Protein AF-A0A0H4V9S1-F1 (afdb_monomer_lite)

Radius of gyration: 19.33 Å; chains: 1; bounding box: 44×24×51 Å

Secondary structure (DSSP, 8-state):
-PPPPPPHHHHHHHHHHHHHHHHHHHHHHHHHHHHHHHHHHHHHHTGGGHHHHHHHHHHHHHHHHHHHHHHHHHHHHHHHHHHHTS--

pLDDT: mean 85.63, std 14.07, range [41.06, 97.12]

Organism: NCBI:txid1648404

Foldseek 3Di:
DQDAQDPPVVLVVLVVVLVVLVVVLVVLVVVLVVLVVCLVVQLVVPVVPNVVSVVVSVVVNVVSVVVNVVSVVVSVVSVCSNVSSVPD

Structure (mmCIF, N/CA/C/O backbone):
data_AF-A0A0H4V9S1-F1
#
_entry.id   AF-A0A0H4V9S1-F1
#
loop_
_atom_site.group_PDB
_atom_site.id
_atom_site.type_symbol
_atom_site.label_atom_id
_atom_site.label_alt_id
_atom_site.label_comp_id
_atom_site.label_asym_id
_atom_site.label_entity_id
_atom_site.label_seq_id
_atom_site.pdbx_PDB_ins_code
_atom_site.Cartn_x
_atom_site.Cartn_y
_atom_site.Cartn_z
_atom_site.occupancy
_atom_site.B_iso_or_equiv
_atom_site.auth_seq_id
_atom_site.auth_comp_id
_atom_site.auth_asym_id
_atom_site.auth_atom_id
_atom_site.pdbx_PDB_model_num
ATOM 1 N N . MET A 1 1 ? 20.886 -16.334 -24.540 1.00 46.88 1 MET A N 1
ATOM 2 C CA . MET A 1 1 ? 20.269 -15.456 -25.559 1.00 46.88 1 MET A CA 1
ATOM 3 C C . MET A 1 1 ? 20.316 -14.037 -25.016 1.00 46.88 1 MET A C 1
ATOM 5 O O . MET A 1 1 ? 19.824 -13.831 -23.914 1.00 46.88 1 MET A O 1
ATOM 9 N N . LYS A 1 2 ? 21.005 -13.105 -25.691 1.00 47.66 2 LYS A N 1
ATOM 10 C CA . LYS A 1 2 ? 21.030 -11.691 -25.279 1.00 47.66 2 LYS A CA 1
ATOM 11 C C . LYS A 1 2 ? 19.633 -11.100 -25.523 1.00 47.66 2 LYS A C 1
ATOM 13 O O . LYS A 1 2 ? 19.138 -11.278 -26.633 1.00 47.66 2 LYS A O 1
ATOM 18 N N . PRO A 1 3 ? 18.992 -10.455 -24.535 1.00 57.38 3 PRO A N 1
ATOM 19 C CA . PRO A 1 3 ? 17.750 -9.739 -24.782 1.00 57.38 3 PRO A CA 1
ATOM 20 C C . PRO A 1 3 ? 18.043 -8.568 -25.724 1.00 57.38 3 PRO A C 1
ATOM 22 O O . PRO A 1 3 ? 18.935 -7.761 -25.469 1.00 57.38 3 PRO A O 1
ATOM 25 N N . GLU A 1 4 ? 17.337 -8.521 -26.847 1.00 56.34 4 GLU A N 1
ATOM 26 C CA . GLU A 1 4 ? 17.375 -7.393 -27.775 1.00 56.34 4 GLU A CA 1
ATOM 27 C C . GLU A 1 4 ? 16.820 -6.140 -27.073 1.00 56.34 4 GLU A C 1
ATOM 29 O O . GLU A 1 4 ? 15.836 -6.251 -26.329 1.00 56.34 4 GLU A O 1
ATOM 34 N N . PRO A 1 5 ? 17.423 -4.951 -27.264 1.00 60.31 5 PRO A N 1
ATOM 35 C CA . PRO A 1 5 ? 16.893 -3.731 -26.677 1.00 60.31 5 PRO A CA 1
ATOM 36 C C . PRO A 1 5 ? 15.475 -3.473 -27.220 1.00 60.31 5 PRO A C 1
ATOM 38 O O . PRO A 1 5 ? 15.248 -3.555 -28.430 1.00 60.31 5 PRO A O 1
ATOM 41 N N . PRO A 1 6 ? 14.500 -3.152 -26.352 1.00 63.72 6 PRO A N 1
ATOM 42 C CA . PRO A 1 6 ? 13.121 -2.964 -26.737 1.00 63.72 6 PRO A CA 1
ATOM 43 C C . PRO A 1 6 ? 13.017 -1.772 -27.701 1.00 63.72 6 PRO A C 1
ATOM 45 O O . PRO A 1 6 ? 13.696 -0.754 -27.509 1.00 63.72 6 PRO A O 1
ATOM 48 N N . PRO A 1 7 ? 12.147 -1.862 -28.721 1.00 76.75 7 PRO A N 1
ATOM 49 C CA . PRO A 1 7 ? 11.867 -0.775 -29.652 1.00 76.75 7 PRO A CA 1
ATOM 50 C C . PRO A 1 7 ? 11.625 0.563 -28.941 1.00 76.75 7 PRO A C 1
ATOM 52 O O . PRO A 1 7 ? 11.026 0.600 -27.866 1.00 76.75 7 PRO A O 1
ATOM 55 N N . ARG A 1 8 ? 12.036 1.686 -29.551 1.00 73.00 8 ARG A N 1
ATOM 56 C CA . ARG A 1 8 ? 11.930 3.032 -28.940 1.00 73.00 8 ARG A CA 1
ATOM 57 C C . ARG A 1 8 ? 10.529 3.333 -28.385 1.00 73.00 8 ARG A C 1
ATOM 59 O O . ARG A 1 8 ? 10.420 3.809 -27.262 1.00 73.00 8 ARG A O 1
ATOM 66 N N . ALA A 1 9 ? 9.481 2.948 -29.114 1.00 75.38 9 ALA A N 1
ATOM 67 C CA . ALA A 1 9 ? 8.090 3.098 -28.681 1.00 75.38 9 ALA A CA 1
ATOM 68 C C . ALA A 1 9 ? 7.772 2.349 -27.369 1.00 75.38 9 ALA A C 1
ATOM 70 O O . ALA A 1 9 ? 7.043 2.858 -26.521 1.00 75.38 9 ALA A O 1
ATOM 71 N N . ILE A 1 10 ? 8.352 1.161 -27.174 1.00 73.81 10 ILE A N 1
ATOM 72 C CA . ILE A 1 10 ? 8.188 0.354 -25.958 1.00 73.81 10 ILE A CA 1
ATOM 73 C C . ILE A 1 10 ? 8.934 0.996 -24.787 1.00 73.81 10 ILE A C 1
ATOM 75 O O . ILE A 1 10 ? 8.427 1.012 -23.668 1.00 73.81 10 ILE A O 1
ATOM 79 N N . ARG A 1 11 ? 10.108 1.580 -25.035 1.00 71.62 11 ARG A N 1
ATOM 80 C CA . ARG A 1 11 ? 10.875 2.297 -24.012 1.00 71.62 11 ARG A CA 1
ATOM 81 C C . ARG A 1 11 ? 10.168 3.570 -23.539 1.00 71.62 11 ARG A C 1
ATOM 83 O O . ARG A 1 11 ? 10.092 3.794 -22.333 1.00 71.62 11 ARG A O 1
ATOM 90 N N . ASP A 1 12 ? 9.608 4.358 -24.454 1.00 79.12 12 ASP A N 1
ATOM 91 C CA . ASP A 1 12 ? 8.859 5.576 -24.113 1.00 79.12 12 ASP A CA 1
ATOM 92 C C . ASP A 1 12 ? 7.576 5.237 -23.337 1.00 79.12 12 ASP A C 1
ATOM 94 O O . ASP A 1 12 ? 7.240 5.887 -22.343 1.00 79.12 12 ASP A O 1
ATOM 98 N N . PHE A 1 13 ? 6.887 4.163 -23.740 1.00 81.12 13 PHE A N 1
ATOM 99 C CA . PHE A 1 13 ? 5.758 3.614 -22.990 1.00 81.12 13 PHE A CA 1
ATOM 100 C C . PHE A 1 13 ? 6.177 3.175 -21.581 1.00 81.12 13 PHE A C 1
ATOM 102 O O . PHE A 1 13 ? 5.531 3.542 -20.601 1.00 81.12 13 PHE A O 1
ATOM 109 N N . ALA A 1 14 ? 7.287 2.447 -21.458 1.00 77.12 14 ALA A N 1
ATOM 110 C CA . ALA A 1 14 ? 7.784 1.949 -20.184 1.00 77.12 14 ALA A CA 1
ATOM 111 C C . ALA A 1 14 ? 8.229 3.082 -19.238 1.00 77.12 14 ALA A C 1
ATOM 113 O O . ALA A 1 14 ? 7.979 3.011 -18.036 1.00 77.12 14 ALA A O 1
ATOM 114 N N . GLN A 1 15 ? 8.806 4.169 -19.760 1.00 80.31 15 GLN A N 1
ATOM 115 C CA . GLN A 1 15 ? 9.115 5.369 -18.972 1.00 80.31 15 GLN A CA 1
ATOM 116 C C . GLN A 1 15 ? 7.851 6.058 -18.441 1.00 80.31 15 GLN A C 1
ATOM 118 O O . GLN A 1 15 ? 7.791 6.406 -17.260 1.00 80.31 15 GLN A O 1
ATOM 123 N N . ARG A 1 16 ? 6.813 6.208 -19.274 1.00 86.31 16 ARG A N 1
ATOM 124 C CA . ARG A 1 16 ? 5.512 6.740 -18.830 1.00 86.31 16 ARG A CA 1
ATOM 125 C C . ARG A 1 16 ? 4.861 5.830 -17.790 1.00 86.31 16 ARG A C 1
ATOM 127 O O . ARG A 1 16 ? 4.354 6.318 -16.783 1.00 86.31 16 ARG A O 1
ATOM 134 N N . ALA A 1 17 ? 4.932 4.517 -17.995 1.00 85.06 17 ALA A N 1
ATOM 135 C CA . ALA A 1 17 ? 4.446 3.534 -17.037 1.00 85.06 17 ALA A CA 1
ATOM 136 C C . ALA A 1 17 ? 5.189 3.638 -15.697 1.00 85.06 17 ALA A C 1
ATOM 138 O O . ALA A 1 17 ? 4.547 3.609 -14.656 1.00 85.06 17 ALA A O 1
ATOM 139 N N . LEU A 1 18 ? 6.512 3.840 -15.689 1.00 86.12 18 LEU A N 1
ATOM 140 C CA . LEU A 1 18 ? 7.277 4.042 -14.454 1.00 86.12 18 LEU A CA 1
ATOM 141 C C . LEU A 1 18 ? 6.881 5.318 -13.697 1.00 86.12 18 LEU A C 1
ATOM 143 O O . LEU A 1 18 ? 6.841 5.298 -12.467 1.00 86.12 18 LEU A O 1
ATOM 147 N N . LEU A 1 19 ? 6.568 6.410 -14.402 1.00 87.88 19 LEU A N 1
ATOM 148 C CA . LEU A 1 19 ? 6.056 7.636 -13.777 1.00 87.88 19 LEU A CA 1
ATOM 149 C C . LEU A 1 19 ? 4.684 7.404 -13.129 1.00 87.88 19 LEU A C 1
ATOM 151 O O . LEU A 1 19 ? 4.469 7.789 -11.980 1.00 87.88 19 LEU A O 1
ATOM 155 N N . LEU A 1 20 ? 3.780 6.713 -13.828 1.00 89.31 20 LEU A N 1
ATOM 156 C CA . LEU A 1 20 ? 2.479 6.317 -13.279 1.00 89.31 20 LEU A CA 1
ATOM 157 C C . LEU A 1 20 ? 2.631 5.359 -12.091 1.00 89.31 20 LEU A C 1
ATOM 159 O O . LEU A 1 20 ? 1.944 5.515 -11.084 1.00 89.31 20 LEU A O 1
ATOM 163 N N . MET A 1 21 ? 3.572 4.416 -12.164 1.00 89.62 21 MET A N 1
ATOM 164 C CA . MET A 1 21 ? 3.896 3.507 -11.063 1.00 89.62 21 MET A CA 1
ATOM 165 C C . MET A 1 21 ? 4.407 4.262 -9.831 1.00 89.62 21 MET A C 1
ATOM 167 O O . MET A 1 21 ? 4.050 3.901 -8.711 1.00 89.62 21 MET A O 1
ATOM 171 N N . ALA A 1 22 ? 5.199 5.323 -10.017 1.00 89.62 22 ALA A N 1
ATOM 172 C CA . ALA A 1 22 ? 5.680 6.166 -8.923 1.00 89.62 22 ALA A CA 1
ATOM 173 C C . ALA A 1 22 ? 4.542 6.954 -8.251 1.00 89.62 22 ALA A C 1
ATOM 175 O O . ALA A 1 22 ? 4.483 7.017 -7.022 1.00 89.62 22 ALA A O 1
ATOM 176 N N . LEU A 1 23 ? 3.610 7.499 -9.041 1.00 92.38 23 LEU A N 1
ATOM 177 C CA . LEU A 1 23 ? 2.394 8.141 -8.529 1.00 92.38 23 LEU A CA 1
ATOM 178 C C . LEU A 1 23 ? 1.503 7.145 -7.777 1.00 92.38 23 LEU A C 1
ATOM 180 O O . LEU A 1 23 ? 1.048 7.439 -6.674 1.00 92.38 23 LEU A O 1
ATOM 184 N N . GLY A 1 24 ? 1.302 5.950 -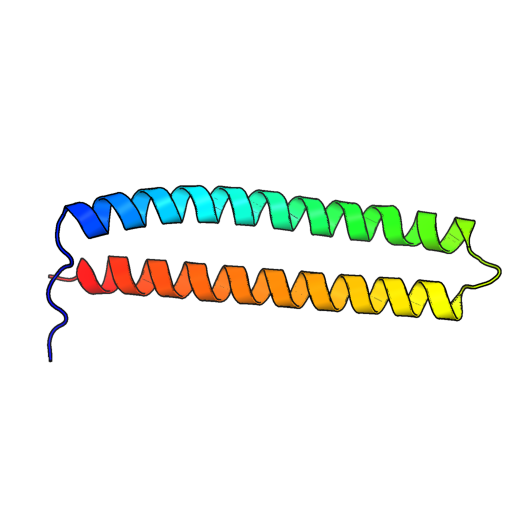8.338 1.00 90.56 24 GLY A N 1
ATOM 185 C CA . GLY A 1 24 ? 0.547 4.881 -7.689 1.00 90.56 24 GLY A CA 1
ATOM 186 C C . GLY A 1 24 ? 1.192 4.420 -6.382 1.00 90.56 24 GLY A C 1
ATOM 187 O O . GLY A 1 24 ? 0.494 4.240 -5.389 1.00 90.56 24 GLY A O 1
ATOM 188 N N . GLU A 1 25 ? 2.525 4.320 -6.330 1.00 92.62 25 GLU A N 1
ATOM 189 C CA . GLU A 1 25 ? 3.250 4.002 -5.094 1.00 92.62 25 GLU A CA 1
ATOM 190 C C . GLU A 1 25 ? 3.036 5.084 -4.028 1.00 92.62 25 GLU A C 1
ATOM 192 O O . GLU A 1 25 ? 2.802 4.769 -2.860 1.00 92.62 25 GLU A O 1
ATOM 197 N N . TRP A 1 26 ? 3.123 6.358 -4.419 1.00 94.31 26 TRP A N 1
ATOM 198 C CA . TRP A 1 26 ? 2.875 7.481 -3.518 1.00 94.31 26 TRP A CA 1
ATOM 199 C C . TRP A 1 26 ? 1.448 7.444 -2.965 1.00 94.31 26 TRP A C 1
ATOM 201 O O . TRP A 1 26 ? 1.264 7.515 -1.751 1.00 94.31 26 TRP A O 1
ATOM 211 N N . LEU A 1 27 ? 0.451 7.241 -3.828 1.00 94.25 27 LEU A N 1
ATOM 212 C CA . LEU A 1 27 ? -0.949 7.134 -3.423 1.00 94.25 27 LEU A CA 1
ATOM 213 C C . LEU A 1 27 ? -1.170 5.953 -2.469 1.00 94.25 27 LEU A C 1
ATOM 215 O O . LEU A 1 27 ? -1.783 6.115 -1.417 1.00 94.25 27 LEU A O 1
ATOM 219 N N . LEU A 1 28 ? -0.631 4.776 -2.799 1.00 93.88 28 LEU A N 1
ATOM 220 C CA . LEU A 1 28 ? -0.818 3.562 -2.007 1.00 93.88 28 LEU A CA 1
ATOM 221 C C . LEU A 1 28 ? -0.201 3.695 -0.607 1.00 93.88 28 LEU A C 1
ATOM 223 O O . LEU A 1 28 ? -0.790 3.218 0.363 1.00 93.88 28 LEU A O 1
ATOM 227 N N . LYS A 1 29 ? 0.928 4.407 -0.473 1.00 95.12 29 LYS A N 1
ATOM 228 C CA . LYS A 1 29 ? 1.494 4.773 0.838 1.00 95.12 29 LYS A CA 1
ATOM 229 C C . LYS A 1 29 ? 0.529 5.625 1.651 1.00 95.12 29 LYS A C 1
ATOM 231 O O . LYS A 1 29 ? 0.292 5.311 2.813 1.00 95.12 29 LYS A O 1
ATOM 236 N N . TRP A 1 30 ? -0.035 6.674 1.054 1.00 96.00 30 TRP A N 1
ATOM 237 C CA . TRP A 1 30 ? -0.972 7.553 1.758 1.00 96.00 30 TRP A CA 1
ATOM 238 C C . TRP A 1 30 ? -2.251 6.838 2.171 1.00 96.00 30 TRP A C 1
ATOM 240 O O . TRP A 1 30 ? -2.723 7.062 3.281 1.00 96.00 30 TRP A O 1
ATOM 250 N N . VAL A 1 31 ? -2.762 5.930 1.337 1.00 95.12 31 VAL A N 1
ATOM 251 C CA . VAL A 1 31 ? -3.895 5.067 1.699 1.00 95.12 31 VAL A CA 1
ATOM 252 C C . VAL A 1 31 ? -3.562 4.220 2.929 1.00 95.12 31 VAL A C 1
ATOM 254 O O . VAL A 1 31 ? -4.356 4.173 3.864 1.00 95.12 31 VAL A O 1
ATOM 257 N N . GLY A 1 32 ? -2.375 3.608 2.977 1.00 94.00 32 GLY A N 1
ATOM 258 C CA . GLY A 1 32 ? -1.939 2.821 4.136 1.00 94.00 32 GLY A CA 1
ATOM 259 C C . GLY A 1 32 ? -1.781 3.658 5.404 1.00 94.00 32 GLY A C 1
ATOM 260 O O . GLY A 1 32 ? -2.246 3.261 6.469 1.00 94.00 32 GLY A O 1
ATOM 261 N N . ILE A 1 33 ? -1.179 4.846 5.293 1.00 95.25 33 ILE A N 1
ATOM 262 C CA . ILE A 1 33 ? -1.035 5.781 6.418 1.00 95.25 33 ILE A CA 1
ATOM 263 C C . ILE A 1 33 ? -2.411 6.203 6.939 1.00 95.25 33 ILE A C 1
ATOM 265 O O . ILE A 1 33 ? -2.665 6.118 8.138 1.00 95.25 33 ILE A O 1
ATOM 269 N N . ALA A 1 34 ? -3.315 6.613 6.046 1.00 95.69 34 ALA A N 1
ATOM 270 C CA . ALA A 1 34 ? -4.675 6.987 6.414 1.00 95.69 34 ALA A CA 1
ATOM 271 C C . ALA A 1 34 ? -5.408 5.825 7.098 1.00 95.69 34 ALA A C 1
ATOM 273 O O . ALA A 1 34 ? -6.062 6.036 8.116 1.00 95.69 34 ALA A O 1
ATOM 274 N N . PHE A 1 35 ? -5.244 4.599 6.596 1.00 94.94 35 PHE A N 1
ATOM 275 C CA . PHE A 1 35 ? -5.825 3.406 7.204 1.00 94.94 35 PHE A CA 1
ATOM 276 C C . PHE A 1 35 ? -5.328 3.191 8.637 1.00 94.94 35 PHE A C 1
ATOM 278 O O . PHE A 1 35 ? -6.138 3.031 9.544 1.00 94.94 35 PHE A O 1
ATOM 285 N N . VAL A 1 36 ? -4.013 3.252 8.870 1.00 94.94 36 VAL A N 1
ATOM 286 C CA . VAL A 1 36 ? -3.422 3.079 10.210 1.00 94.94 36 VAL A CA 1
ATOM 287 C C . VAL A 1 36 ? -3.872 4.178 11.174 1.00 94.94 36 VAL A C 1
ATOM 289 O O . VAL A 1 36 ? -4.132 3.894 12.341 1.00 94.94 36 VAL A O 1
ATOM 292 N N . LEU A 1 37 ? -4.005 5.418 10.696 1.00 95.88 37 LEU A N 1
ATOM 293 C CA . LEU A 1 37 ? -4.484 6.537 11.510 1.00 95.88 37 LEU A CA 1
ATOM 294 C C . LEU A 1 37 ? -5.977 6.421 11.849 1.00 95.88 37 LEU A C 1
ATOM 296 O O . LEU A 1 37 ? -6.381 6.763 12.959 1.00 95.88 37 LEU A O 1
ATOM 300 N N . MET A 1 38 ? -6.794 5.926 10.917 1.00 95.38 38 MET A N 1
ATOM 301 C CA . MET A 1 38 ? -8.240 5.782 11.110 1.00 95.38 38 MET A CA 1
ATOM 302 C C . MET A 1 38 ? -8.617 4.501 11.860 1.00 95.38 38 MET A C 1
ATOM 304 O O . MET A 1 38 ? -9.622 4.493 12.564 1.00 95.38 38 MET A O 1
ATOM 308 N N . ALA A 1 39 ? -7.814 3.439 11.777 1.00 93.38 39 ALA A N 1
ATOM 309 C CA . ALA A 1 39 ? -8.041 2.167 12.462 1.00 93.38 39 ALA A CA 1
ATOM 310 C C . ALA A 1 39 ? -8.371 2.301 13.968 1.00 93.38 39 ALA A C 1
ATOM 312 O O . ALA A 1 39 ? -9.387 1.744 14.391 1.00 93.38 39 ALA A O 1
ATOM 313 N N . PRO A 1 40 ? -7.614 3.055 14.796 1.00 93.06 40 PRO A N 1
ATOM 314 C CA . PRO A 1 40 ? -7.948 3.225 16.211 1.00 93.06 40 PRO A CA 1
ATOM 315 C C . PRO A 1 40 ? -9.243 4.016 16.430 1.00 93.06 40 PRO A C 1
ATOM 317 O O . PRO A 1 40 ? -9.975 3.711 17.367 1.00 93.06 40 PRO A O 1
ATOM 320 N N . LEU A 1 41 ? -9.559 4.990 15.570 1.00 94.88 41 LEU A N 1
ATOM 321 C CA . LEU A 1 41 ? -10.824 5.734 15.622 1.00 94.88 41 LEU A CA 1
ATOM 322 C C . LEU A 1 41 ? -12.010 4.819 15.293 1.00 94.88 41 LEU A C 1
ATOM 324 O O . LEU A 1 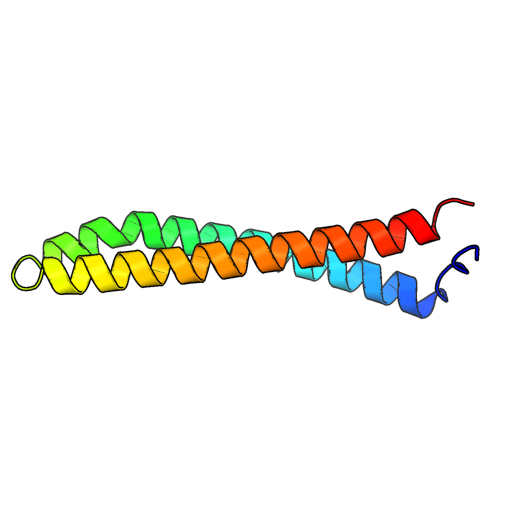41 ? -12.984 4.783 16.041 1.00 94.88 41 LEU A O 1
ATOM 328 N N . ILE A 1 42 ? -11.902 4.031 14.221 1.00 92.81 42 ILE A N 1
ATOM 329 C CA . ILE A 1 42 ? -12.914 3.048 13.809 1.00 92.81 42 ILE A CA 1
ATOM 330 C C . ILE A 1 42 ? -13.138 2.023 14.923 1.00 92.81 42 ILE A C 1
ATOM 332 O O . ILE A 1 42 ? -14.280 1.733 15.278 1.00 92.81 42 ILE A O 1
ATOM 336 N N . TRP A 1 43 ? -12.059 1.514 15.519 1.00 93.88 43 TRP A N 1
ATOM 337 C CA . TRP A 1 43 ? -12.137 0.586 16.641 1.00 93.88 43 TRP A CA 1
ATOM 338 C C . TRP A 1 43 ? -12.790 1.214 17.880 1.00 93.88 43 TRP A C 1
ATOM 340 O O . TRP A 1 43 ? -13.685 0.613 18.474 1.00 93.88 43 TRP A O 1
ATOM 350 N N . LEU A 1 44 ? -12.395 2.439 18.247 1.00 93.94 44 LEU A N 1
ATOM 351 C CA . LEU A 1 44 ? -12.933 3.149 19.410 1.00 93.94 44 LEU A CA 1
ATOM 352 C C . LEU A 1 44 ? -14.443 3.389 19.280 1.00 93.94 44 LEU A C 1
ATOM 354 O O . LEU A 1 44 ? -15.182 3.156 20.237 1.00 93.94 44 LEU A O 1
ATOM 358 N N . LEU A 1 45 ? -14.901 3.795 18.092 1.00 95.00 45 LEU A N 1
ATOM 359 C CA . LEU A 1 45 ? -16.317 4.034 17.797 1.00 95.00 45 LEU A CA 1
ATOM 360 C C . LEU A 1 45 ? -17.153 2.744 17.761 1.00 95.00 45 LEU A C 1
ATOM 362 O O . LEU A 1 45 ? -18.366 2.802 17.937 1.00 95.00 45 LEU A O 1
ATOM 366 N N . ASN A 1 46 ? -16.520 1.579 17.588 1.00 93.12 46 ASN A N 1
ATOM 367 C CA . ASN A 1 46 ? -17.191 0.283 17.467 1.00 93.12 46 ASN A CA 1
ATOM 368 C C . ASN A 1 46 ? -16.784 -0.713 18.568 1.00 93.12 46 ASN A C 1
ATOM 370 O O . ASN A 1 46 ? -16.817 -1.928 18.366 1.00 93.12 46 ASN A O 1
ATOM 374 N N . ARG A 1 47 ? -16.454 -0.216 19.768 1.00 91.50 47 ARG A N 1
ATOM 375 C CA . ARG A 1 47 ? -16.045 -1.019 20.940 1.00 91.50 47 ARG A CA 1
ATOM 376 C C . ARG A 1 47 ? -16.948 -2.225 21.237 1.00 91.50 47 ARG A C 1
ATOM 378 O O . ARG A 1 47 ? -16.447 -3.247 21.695 1.00 91.50 47 ARG A O 1
ATOM 385 N N . GLN A 1 48 ? -18.252 -2.122 20.973 1.00 93.50 48 GLN A N 1
ATOM 386 C CA . GLN A 1 48 ? -19.228 -3.199 21.201 1.00 93.50 48 GLN A CA 1
ATOM 387 C C . GLN A 1 48 ? -19.028 -4.416 20.280 1.00 93.50 48 GLN A C 1
ATOM 389 O O . GLN A 1 48 ? -19.411 -5.520 20.648 1.00 93.50 48 GLN A O 1
ATOM 394 N N . ARG A 1 49 ? -18.411 -4.227 19.106 1.00 91.88 49 ARG A N 1
ATOM 395 C CA . ARG A 1 49 ? -18.091 -5.272 18.115 1.00 91.88 49 ARG A CA 1
ATOM 396 C C . ARG A 1 49 ? -16.583 -5.362 17.886 1.00 91.88 49 ARG A C 1
ATOM 398 O O . ARG A 1 49 ? -16.107 -5.504 16.764 1.00 91.88 49 ARG A O 1
ATOM 405 N N . SER A 1 50 ? -15.815 -5.218 18.966 1.00 90.00 50 SER A N 1
ATOM 406 C CA . SER A 1 50 ? -14.359 -5.081 18.899 1.00 90.00 50 SER A CA 1
ATOM 407 C C . SER A 1 50 ? -13.669 -6.238 18.172 1.00 90.00 50 SER A C 1
ATOM 409 O O . SER A 1 50 ? -12.698 -5.984 17.469 1.00 90.00 50 SER A O 1
ATOM 411 N N . SER A 1 51 ? -14.109 -7.486 18.363 1.00 92.38 51 SER A N 1
ATOM 412 C CA . SER A 1 51 ? -13.505 -8.652 17.700 1.00 92.38 51 SER A CA 1
ATOM 413 C C . SER A 1 51 ? -13.613 -8.540 16.184 1.00 92.38 51 SER A C 1
ATOM 415 O O . SER A 1 51 ? -12.604 -8.596 15.490 1.00 92.38 51 SER A O 1
ATOM 417 N N . ASP A 1 52 ? -14.827 -8.300 15.697 1.00 94.25 52 ASP A N 1
ATOM 418 C CA . ASP A 1 52 ? -15.153 -8.322 14.274 1.00 94.25 52 ASP A CA 1
ATOM 419 C C . ASP A 1 52 ? -14.461 -7.160 13.561 1.00 94.25 52 ASP A C 1
ATOM 421 O O . ASP A 1 52 ? -13.825 -7.342 12.526 1.00 94.25 52 ASP A O 1
ATOM 425 N N . VAL A 1 53 ? -14.477 -5.977 14.183 1.00 93.50 53 VAL A N 1
ATOM 426 C CA . VAL A 1 53 ? -13.805 -4.779 13.665 1.00 93.50 53 VAL A CA 1
ATOM 427 C C . VAL A 1 53 ? -12.293 -4.967 13.608 1.00 93.50 53 VAL A C 1
ATOM 429 O O . VAL A 1 53 ? -11.666 -4.573 12.630 1.00 93.50 53 VAL A O 1
ATOM 432 N N . LEU A 1 54 ? -11.678 -5.580 14.625 1.00 94.00 54 LEU A N 1
ATOM 433 C CA . LEU A 1 54 ? -10.242 -5.872 14.588 1.00 94.00 54 LEU A CA 1
ATOM 434 C C . LEU A 1 54 ? -9.903 -6.889 13.495 1.00 94.00 54 LEU A C 1
ATOM 436 O O . LEU A 1 54 ? -8.882 -6.731 12.828 1.00 94.00 54 LEU A O 1
ATOM 440 N N . THR A 1 55 ? -10.753 -7.895 13.274 1.00 96.25 55 THR A N 1
ATOM 441 C CA . THR A 1 55 ? -10.587 -8.852 12.173 1.00 96.25 55 THR A CA 1
ATOM 442 C C . THR A 1 55 ? -10.693 -8.165 10.814 1.00 96.25 55 THR A C 1
ATOM 444 O O . THR A 1 55 ? -9.824 -8.370 9.969 1.00 96.25 55 THR A O 1
ATOM 447 N N . GLU A 1 56 ? -11.693 -7.308 10.600 1.00 95.75 56 GLU A N 1
ATOM 448 C CA . GLU A 1 56 ? -11.835 -6.539 9.358 1.00 95.75 56 GLU A CA 1
ATOM 449 C C . GLU A 1 56 ? -10.656 -5.587 9.133 1.00 95.75 56 GLU A C 1
ATOM 451 O O . GLU A 1 56 ? -10.118 -5.518 8.027 1.00 95.75 56 GLU A O 1
ATOM 456 N N . LEU A 1 57 ? -10.193 -4.902 10.184 1.00 95.81 57 LEU A N 1
ATOM 457 C CA . LEU A 1 57 ? -9.021 -4.032 10.107 1.00 95.81 57 LEU A CA 1
ATOM 458 C C . LEU A 1 57 ? -7.748 -4.825 9.777 1.00 95.81 57 LEU A C 1
ATOM 460 O O . LEU A 1 57 ? -6.941 -4.385 8.957 1.00 95.81 57 LEU A O 1
ATOM 464 N N . ALA A 1 58 ? -7.574 -6.007 10.373 1.00 95.44 58 ALA A N 1
ATOM 465 C CA . ALA A 1 58 ? -6.448 -6.889 10.084 1.00 95.44 58 ALA A CA 1
ATOM 466 C C . ALA A 1 58 ? -6.484 -7.409 8.639 1.00 95.44 58 ALA A C 1
ATOM 468 O O . ALA A 1 58 ? -5.458 -7.392 7.959 1.00 95.44 58 ALA A O 1
ATOM 469 N N . LEU A 1 59 ? -7.657 -7.815 8.142 1.00 97.12 59 LEU A N 1
ATOM 470 C CA . LEU A 1 59 ? -7.842 -8.223 6.747 1.00 97.12 59 LEU A CA 1
ATOM 471 C C . LEU A 1 59 ? -7.586 -7.060 5.783 1.00 97.12 59 LEU A C 1
ATOM 473 O O . LEU A 1 59 ? -6.883 -7.237 4.791 1.00 97.12 59 LEU A O 1
ATOM 477 N N . GLY A 1 60 ? -8.086 -5.862 6.092 1.00 95.44 60 GLY A N 1
ATOM 478 C CA . GLY A 1 60 ? -7.825 -4.656 5.307 1.00 95.44 60 GLY A CA 1
ATOM 479 C C . GLY A 1 60 ? -6.331 -4.338 5.218 1.00 95.44 60 GLY A C 1
ATOM 480 O O . GLY A 1 60 ? -5.814 -4.081 4.129 1.00 95.44 60 GLY A O 1
ATOM 481 N N . LEU A 1 61 ? -5.610 -4.446 6.338 1.00 95.56 61 LEU A N 1
ATOM 482 C CA . LEU A 1 61 ? -4.159 -4.265 6.373 1.00 95.56 61 LEU A CA 1
ATOM 483 C C . LEU A 1 61 ? -3.425 -5.356 5.576 1.00 95.56 61 LEU A C 1
ATOM 485 O O . LEU A 1 61 ? -2.470 -5.058 4.856 1.00 95.56 61 LEU A O 1
ATOM 489 N N . LEU A 1 62 ? -3.878 -6.609 5.659 1.00 97.06 62 LEU A N 1
ATOM 490 C CA . LEU A 1 62 ? -3.320 -7.726 4.893 1.00 97.06 62 LEU A CA 1
ATOM 491 C C . LEU A 1 62 ? -3.489 -7.507 3.382 1.00 97.06 62 LEU A C 1
ATOM 493 O O . LEU A 1 62 ? -2.542 -7.665 2.616 1.00 97.06 62 LEU A O 1
ATOM 497 N N . VAL A 1 63 ? -4.676 -7.087 2.945 1.00 97.00 63 VAL A N 1
ATOM 498 C CA . VAL A 1 63 ? -4.942 -6.770 1.535 1.00 97.00 63 VAL A CA 1
ATOM 499 C C . VAL A 1 63 ? -4.077 -5.601 1.078 1.00 97.00 63 VAL A C 1
ATOM 501 O O . VAL A 1 63 ? -3.430 -5.687 0.035 1.00 97.00 63 VAL A O 1
ATOM 504 N N . TRP A 1 64 ? -4.002 -4.531 1.871 1.00 96.38 64 TRP A N 1
ATOM 505 C CA . TRP A 1 64 ? -3.172 -3.376 1.539 1.00 96.38 64 TRP A CA 1
ATOM 506 C C . TRP A 1 64 ? -1.687 -3.748 1.418 1.00 96.38 64 TRP A C 1
ATOM 508 O O . TRP A 1 64 ? -1.034 -3.376 0.442 1.00 96.38 64 TRP A O 1
ATOM 518 N N . THR A 1 65 ? -1.155 -4.525 2.367 1.00 95.88 65 THR A N 1
ATOM 519 C CA . THR A 1 65 ? 0.242 -4.993 2.332 1.00 95.88 65 THR A CA 1
ATOM 520 C C . THR A 1 65 ? 0.511 -5.901 1.134 1.00 95.88 65 THR A C 1
ATOM 522 O O . THR A 1 65 ? 1.529 -5.720 0.462 1.00 95.88 65 THR A O 1
ATOM 525 N N . ALA A 1 66 ? -0.407 -6.812 0.802 1.00 96.81 66 ALA A N 1
ATOM 526 C CA . ALA A 1 66 ? -0.312 -7.651 -0.390 1.00 96.81 66 ALA A CA 1
ATOM 527 C C . ALA A 1 66 ? -0.309 -6.815 -1.682 1.00 96.81 66 ALA A C 1
ATOM 529 O O . ALA A 1 66 ? 0.547 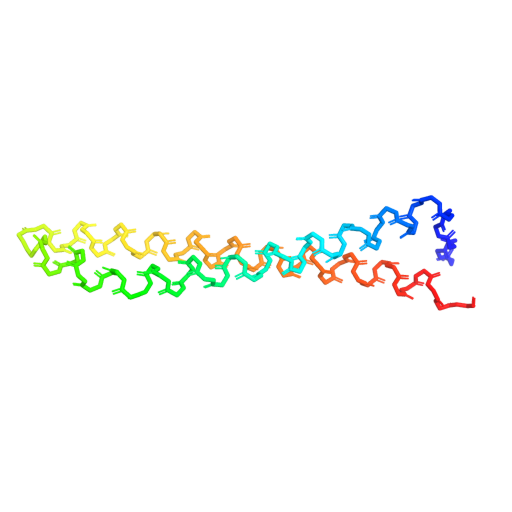-7.016 -2.545 1.00 96.81 66 ALA A O 1
ATOM 530 N N . MET A 1 67 ? -1.206 -5.830 -1.795 1.00 96.06 67 MET A N 1
ATOM 531 C CA . MET A 1 67 ? -1.238 -4.900 -2.928 1.00 96.06 67 MET A CA 1
ATOM 532 C C . MET A 1 67 ? 0.058 -4.093 -3.036 1.00 96.06 67 MET A C 1
ATOM 534 O O . MET A 1 67 ? 0.606 -3.952 -4.128 1.00 96.06 67 MET A O 1
ATOM 538 N N . PHE A 1 68 ? 0.580 -3.593 -1.914 1.00 94.94 68 PHE A N 1
ATOM 539 C CA . PHE A 1 68 ? 1.822 -2.822 -1.885 1.00 94.94 68 PHE A CA 1
ATOM 540 C C . PHE A 1 68 ? 3.031 -3.667 -2.299 1.00 94.94 68 PHE A C 1
ATOM 542 O O . PHE A 1 68 ? 3.854 -3.221 -3.102 1.00 94.94 68 PHE A O 1
ATOM 549 N N . ALA A 1 69 ? 3.115 -4.906 -1.810 1.00 94.88 69 ALA A N 1
ATOM 550 C CA . ALA A 1 69 ? 4.154 -5.854 -2.194 1.00 94.88 69 ALA A CA 1
ATOM 551 C C . ALA A 1 69 ? 4.083 -6.203 -3.688 1.00 94.88 69 ALA A C 1
ATOM 553 O O . ALA A 1 69 ? 5.103 -6.143 -4.377 1.00 94.88 69 ALA A O 1
ATOM 554 N N . ALA A 1 70 ? 2.886 -6.494 -4.210 1.00 95.00 70 ALA A N 1
ATOM 555 C CA . ALA A 1 70 ? 2.677 -6.752 -5.632 1.00 95.00 70 ALA A CA 1
ATOM 556 C C . ALA A 1 70 ? 3.098 -5.547 -6.486 1.00 95.00 70 ALA A C 1
ATOM 558 O O . ALA A 1 70 ? 3.866 -5.701 -7.432 1.00 95.00 70 ALA A O 1
ATOM 559 N N . TRP A 1 71 ? 2.694 -4.332 -6.099 1.00 94.62 71 TRP A N 1
ATOM 560 C CA . TRP A 1 71 ? 3.073 -3.101 -6.797 1.00 94.62 71 TRP A CA 1
ATOM 561 C C . TRP A 1 71 ? 4.592 -2.902 -6.849 1.00 94.62 71 TRP A C 1
ATOM 563 O O . TRP A 1 71 ? 5.161 -2.579 -7.898 1.00 94.62 71 TRP A O 1
ATOM 573 N N . LYS A 1 72 ? 5.272 -3.138 -5.720 1.00 92.00 72 LYS A N 1
ATOM 574 C CA . LYS A 1 72 ? 6.736 -3.085 -5.622 1.00 92.00 72 LYS A CA 1
ATOM 575 C C . LYS A 1 72 ? 7.405 -4.117 -6.518 1.00 92.00 72 LYS A C 1
ATOM 577 O O . LYS A 1 72 ? 8.350 -3.763 -7.221 1.00 92.00 72 LYS A O 1
ATOM 582 N N . LEU A 1 73 ? 6.904 -5.350 -6.526 1.00 93.31 73 LEU A N 1
ATOM 583 C CA . LEU A 1 73 ? 7.417 -6.424 -7.370 1.00 93.31 73 LEU A CA 1
ATOM 584 C C . LEU A 1 73 ? 7.274 -6.072 -8.857 1.00 93.31 73 LEU A C 1
ATOM 586 O O . LEU A 1 73 ? 8.252 -6.143 -9.597 1.00 93.31 73 LEU A O 1
ATOM 590 N N . THR A 1 74 ? 6.093 -5.617 -9.286 1.00 90.06 74 THR A N 1
ATOM 591 C CA . THR A 1 74 ? 5.842 -5.212 -10.677 1.00 90.06 74 THR A CA 1
ATOM 592 C C . THR A 1 74 ? 6.733 -4.041 -11.086 1.00 90.06 74 THR A C 1
ATOM 594 O O . THR A 1 74 ? 7.323 -4.058 -12.166 1.00 90.06 74 THR A O 1
ATOM 597 N N . THR A 1 75 ? 6.899 -3.046 -10.212 1.00 88.88 75 THR A N 1
ATOM 598 C CA . THR A 1 75 ? 7.775 -1.894 -10.473 1.00 88.88 75 THR A CA 1
ATOM 599 C C . THR A 1 75 ? 9.244 -2.313 -10.567 1.00 88.88 75 THR A C 1
ATOM 601 O O . THR A 1 75 ? 9.960 -1.855 -11.458 1.00 88.88 75 THR A O 1
ATOM 604 N N . ALA A 1 76 ? 9.705 -3.190 -9.672 1.00 87.94 76 ALA A N 1
ATOM 605 C CA . ALA A 1 76 ? 11.064 -3.723 -9.698 1.00 87.94 76 ALA A CA 1
ATOM 606 C C . ALA A 1 76 ? 11.321 -4.539 -10.972 1.00 87.94 76 ALA A C 1
ATOM 608 O O . ALA A 1 76 ? 12.353 -4.351 -11.613 1.00 87.94 76 ALA A O 1
ATOM 609 N N . PHE A 1 77 ? 10.359 -5.369 -11.379 1.00 86.56 77 PHE A N 1
ATOM 610 C CA . PHE A 1 77 ? 10.422 -6.135 -12.620 1.00 86.56 77 PHE A CA 1
ATOM 611 C C . PHE A 1 77 ? 10.501 -5.227 -13.854 1.00 86.56 77 PHE A C 1
ATOM 613 O O . PHE A 1 77 ? 11.390 -5.405 -14.682 1.00 86.56 77 PHE A O 1
ATOM 620 N N . LEU A 1 78 ? 9.643 -4.205 -13.948 1.00 84.12 78 LEU A N 1
ATOM 621 C CA . LEU A 1 78 ? 9.688 -3.210 -15.028 1.00 84.12 78 LEU A CA 1
ATOM 622 C C . LEU A 1 78 ? 11.040 -2.492 -15.088 1.00 84.12 78 LEU A C 1
ATOM 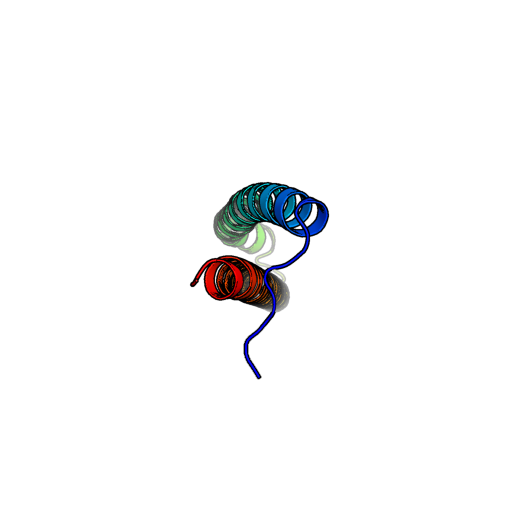624 O O . LEU A 1 78 ? 11.617 -2.357 -16.164 1.00 84.12 78 LEU A O 1
ATOM 628 N N . ARG A 1 79 ? 11.576 -2.061 -13.939 1.00 84.38 79 ARG A N 1
ATOM 629 C CA . ARG A 1 79 ? 12.900 -1.421 -13.873 1.00 84.38 79 ARG A CA 1
ATOM 630 C C . ARG A 1 79 ? 14.010 -2.363 -14.316 1.00 84.38 79 ARG A C 1
ATOM 632 O O . ARG A 1 79 ? 14.853 -1.948 -15.104 1.00 84.38 79 ARG A O 1
ATOM 639 N N . TRP A 1 80 ? 14.007 -3.604 -13.833 1.00 83.88 80 TRP A N 1
ATOM 640 C CA . TRP A 1 80 ? 14.974 -4.619 -14.245 1.00 83.88 80 TRP A CA 1
ATOM 641 C C . TRP A 1 80 ? 14.900 -4.878 -15.748 1.00 83.88 80 TRP A C 1
ATOM 643 O O . TRP A 1 80 ? 15.932 -4.908 -16.406 1.00 83.88 80 TRP A O 1
ATOM 653 N N . TRP A 1 81 ? 13.696 -4.988 -16.306 1.00 80.38 81 TRP A N 1
ATOM 654 C CA . TRP A 1 81 ? 13.506 -5.225 -17.731 1.00 80.38 81 TRP A CA 1
ATOM 655 C C . TRP A 1 81 ? 14.024 -4.061 -18.586 1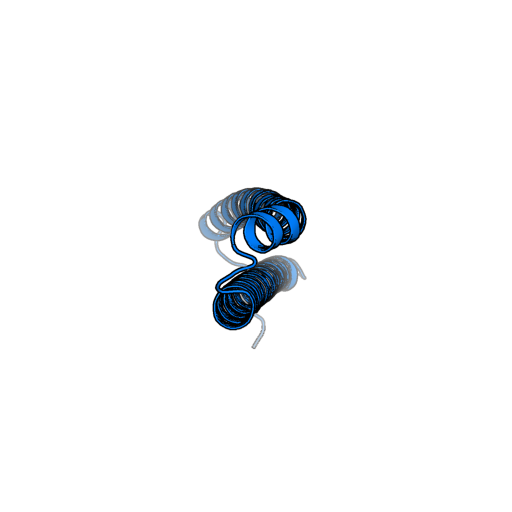.00 80.38 81 TRP A C 1
ATOM 657 O O . TRP A 1 81 ? 14.740 -4.290 -19.555 1.00 80.38 81 TRP A O 1
ATOM 667 N N . ILE A 1 82 ? 13.747 -2.812 -18.194 1.00 74.75 82 ILE A N 1
ATOM 668 C CA . ILE A 1 82 ? 14.211 -1.607 -18.906 1.00 74.75 82 ILE A CA 1
ATOM 669 C C . ILE A 1 82 ? 15.730 -1.408 -18.769 1.00 74.75 82 ILE A C 1
ATOM 671 O O . ILE A 1 82 ? 16.392 -1.051 -19.741 1.00 74.75 82 ILE A O 1
ATOM 675 N N 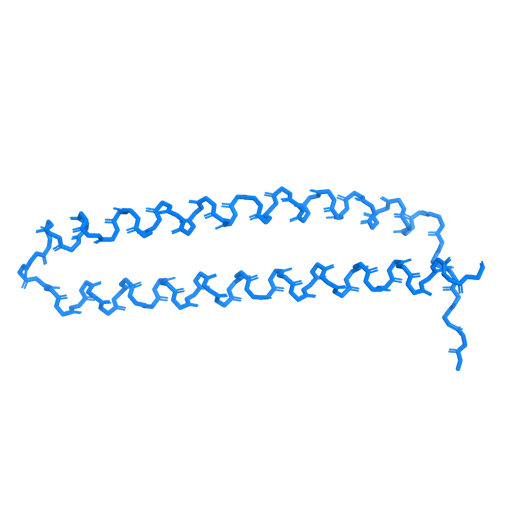. LEU A 1 83 ? 16.299 -1.625 -17.578 1.00 68.69 83 LEU A N 1
ATOM 676 C CA . LEU A 1 83 ? 17.738 -1.459 -17.326 1.00 68.69 83 LEU A CA 1
ATOM 677 C C . LEU A 1 83 ? 18.562 -2.616 -17.899 1.00 68.69 83 LEU A C 1
ATOM 679 O O . LEU A 1 83 ? 19.611 -2.379 -18.489 1.00 68.69 83 LEU A O 1
ATOM 683 N N . GLY A 1 84 ? 18.069 -3.850 -17.794 1.00 61.91 84 GLY A N 1
ATOM 684 C CA . GLY A 1 84 ? 18.661 -5.028 -18.431 1.00 61.91 84 GLY A CA 1
ATOM 685 C C . GLY A 1 84 ? 18.639 -4.941 -19.959 1.00 61.91 84 GLY A C 1
ATOM 686 O O . GLY A 1 84 ? 19.537 -5.451 -20.617 1.00 61.91 84 GLY A O 1
ATOM 687 N N . ALA A 1 85 ? 17.668 -4.219 -20.516 1.00 55.28 85 ALA A N 1
ATOM 688 C CA . ALA A 1 85 ? 17.620 -3.835 -21.920 1.00 55.28 85 ALA A CA 1
ATOM 689 C C . ALA A 1 85 ? 18.573 -2.686 -22.311 1.00 55.28 85 ALA A C 1
ATOM 691 O O . ALA A 1 85 ? 18.869 -2.517 -23.491 1.00 55.28 85 ALA A O 1
ATOM 692 N N . SER A 1 86 ? 19.018 -1.874 -21.347 1.00 48.75 86 SER A N 1
ATOM 693 C CA . SER A 1 86 ? 19.901 -0.717 -21.561 1.00 48.75 86 SER A CA 1
ATOM 694 C C . SER A 1 86 ? 21.386 -1.038 -21.335 1.00 48.75 86 SER A C 1
ATOM 696 O O . SER A 1 86 ? 22.225 -0.157 -21.514 1.00 48.75 86 SER A O 1
ATOM 698 N N . GLY A 1 87 ? 21.716 -2.267 -20.926 1.00 48.06 87 GLY A N 1
ATOM 699 C CA . GLY A 1 87 ? 23.082 -2.766 -20.759 1.00 48.06 87 GLY A CA 1
ATOM 700 C C . GLY A 1 87 ? 23.654 -3.377 -22.041 1.00 48.06 87 GLY A C 1
ATOM 701 O O . GLY A 1 87 ? 23.811 -4.596 -22.119 1.00 48.06 87 GLY A O 1
ATOM 702 N N . ASN A 1 88 ? 23.915 -2.527 -23.039 1.00 41.06 88 ASN A N 1
ATOM 703 C CA . ASN A 1 88 ? 24.952 -2.635 -24.083 1.00 41.06 88 ASN A CA 1
ATOM 704 C C . ASN A 1 88 ? 25.021 -1.304 -24.835 1.00 41.06 88 ASN A C 1
ATOM 706 O O . ASN A 1 88 ? 24.034 -0.984 -25.535 1.00 41.06 88 ASN A O 1
#

Sequence (88 aa):
MKPEPPPRAIRDFAQRALLLMALGEWLLKWVGIAFVLMAPLIWLLNRQRSSDVLTELALGLLVWTAMFAAWKLTTAFLRWWILGASGN